Protein AF-A0A3D2S5M0-F1 (afdb_monomer)

Mean predicted aligned error: 8.12 Å

Foldseek 3Di:
DVVVLVVCVVCVVVVLVCLVVQHALCRVCVVSVHHSVVSVVSCVVVVVVVVCVVVVRDHDSDPPPPPPPD

Radius of gyration: 12.71 Å; Cα contacts (8 Å, |Δi|>4): 49; chains: 1; bounding box: 37×33×24 Å

pLDDT: mean 75.65, std 12.67, range [46.22, 87.75]

Structure (mmCIF, N/CA/C/O backbone):
data_AF-A0A3D2S5M0-F1
#
_entry.id   AF-A0A3D2S5M0-F1
#
loop_
_atom_site.group_PDB
_atom_site.id
_atom_site.type_symbol
_atom_site.label_atom_id
_atom_site.label_alt_id
_atom_site.label_comp_id
_atom_site.label_asym_id
_atom_site.label_entity_id
_atom_site.label_seq_id
_atom_site.pdbx_PDB_ins_code
_atom_site.Cartn_x
_atom_site.Cartn_y
_atom_site.Cartn_z
_atom_site.occupancy
_atom_site.B_iso_or_equiv
_atom_site.auth_seq_id
_atom_site.auth_comp_id
_atom_site.auth_asym_id
_atom_site.auth_atom_id
_atom_site.pdbx_PDB_model_num
ATOM 1 N N . MET A 1 1 ? -11.531 -1.390 13.598 1.00 50.91 1 MET A N 1
ATOM 2 C CA . MET A 1 1 ? -10.497 -1.557 12.553 1.00 50.91 1 MET A CA 1
ATOM 3 C C . MET A 1 1 ? -10.907 -2.516 11.427 1.00 50.91 1 MET A C 1
ATOM 5 O O . MET A 1 1 ? -10.297 -2.474 10.374 1.00 50.91 1 MET A O 1
ATOM 9 N N . GLU A 1 2 ? -11.968 -3.323 11.565 1.00 51.94 2 GLU A N 1
ATOM 10 C CA . GLU A 1 2 ? -12.387 -4.272 10.509 1.00 51.94 2 GLU A CA 1
ATOM 11 C C . GLU A 1 2 ? -12.916 -3.609 9.218 1.00 51.94 2 GLU A C 1
ATOM 13 O O . GLU A 1 2 ? -12.609 -4.050 8.115 1.00 51.94 2 GLU A O 1
ATOM 18 N N . LYS A 1 3 ? -13.661 -2.496 9.329 1.00 57.41 3 LYS A N 1
ATOM 19 C CA . LYS A 1 3 ? -14.260 -1.810 8.164 1.00 57.41 3 LYS A CA 1
ATOM 20 C C . LYS A 1 3 ? -13.237 -1.174 7.213 1.00 57.41 3 LYS A C 1
ATOM 22 O O . LYS A 1 3 ? -13.537 -1.026 6.031 1.00 57.41 3 LYS A O 1
ATOM 27 N N . THR A 1 4 ? -12.071 -0.768 7.714 1.00 60.16 4 THR A N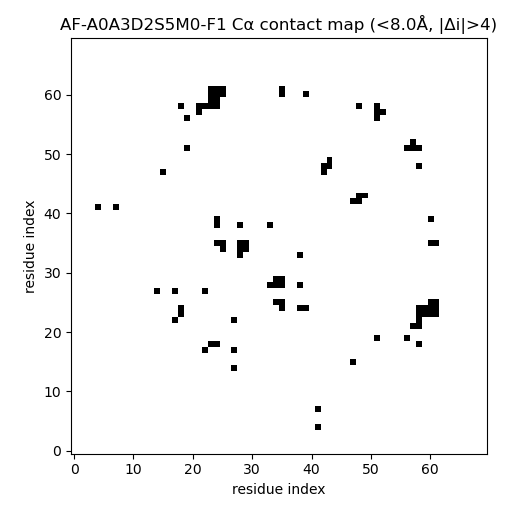 1
ATOM 28 C CA . THR A 1 4 ? -11.009 -0.151 6.903 1.00 60.16 4 THR A CA 1
ATOM 29 C C . THR A 1 4 ? -10.200 -1.209 6.156 1.00 60.16 4 THR A C 1
ATOM 31 O O . THR A 1 4 ? -9.945 -1.044 4.968 1.00 60.16 4 THR A O 1
ATOM 34 N N . LEU A 1 5 ? -9.911 -2.347 6.794 1.00 60.03 5 LEU A N 1
ATOM 35 C CA . LEU A 1 5 ? -9.229 -3.490 6.173 1.00 60.03 5 LEU A CA 1
ATOM 36 C C . LEU A 1 5 ? -10.002 -4.086 4.986 1.00 60.03 5 LEU A C 1
ATOM 38 O O . LEU A 1 5 ? -9.412 -4.304 3.933 1.00 60.03 5 LEU A O 1
ATOM 42 N N . VAL A 1 6 ? -11.321 -4.279 5.110 1.00 62.31 6 VAL A N 1
ATOM 43 C CA . VAL A 1 6 ? -12.157 -4.823 4.015 1.00 62.31 6 VAL A CA 1
ATOM 44 C C . VAL A 1 6 ? -12.159 -3.901 2.786 1.00 62.31 6 VAL A C 1
ATOM 46 O O . VAL A 1 6 ? -12.130 -4.365 1.643 1.00 62.31 6 VAL A O 1
ATOM 49 N N . LYS A 1 7 ? -12.148 -2.580 3.002 1.00 68.44 7 LYS A N 1
ATOM 50 C CA . LYS A 1 7 ? -12.063 -1.603 1.908 1.00 68.44 7 LYS A CA 1
ATOM 51 C C . LYS A 1 7 ? -10.661 -1.520 1.300 1.00 68.44 7 LYS A C 1
ATOM 53 O O . LYS A 1 7 ? -10.549 -1.352 0.090 1.00 68.44 7 LYS A O 1
ATOM 58 N N . LEU A 1 8 ? -9.604 -1.648 2.104 1.00 74.00 8 LEU A N 1
ATOM 59 C CA . LEU A 1 8 ? -8.225 -1.700 1.606 1.00 74.00 8 LEU A CA 1
ATOM 60 C C . LEU A 1 8 ? -7.989 -2.937 0.739 1.00 74.00 8 LEU A C 1
ATOM 62 O O . LEU A 1 8 ? -7.363 -2.820 -0.311 1.00 74.00 8 LEU A O 1
ATOM 66 N N . ASP A 1 9 ? -8.569 -4.079 1.112 1.00 75.56 9 ASP A N 1
ATOM 67 C CA . ASP A 1 9 ? -8.487 -5.297 0.306 1.00 75.56 9 ASP A CA 1
ATOM 68 C C . ASP A 1 9 ? -9.230 -5.171 -1.030 1.00 75.56 9 ASP A C 1
ATOM 70 O O . ASP A 1 9 ? -8.712 -5.563 -2.074 1.00 75.56 9 ASP A O 1
ATOM 74 N N . SER A 1 10 ? -10.379 -4.488 -1.030 1.00 79.44 10 SER A N 1
ATOM 75 C CA . SER A 1 10 ? -11.105 -4.146 -2.264 1.00 79.44 10 SER A CA 1
ATOM 76 C C . SER A 1 10 ? -10.308 -3.205 -3.182 1.00 79.44 10 SER A C 1
ATOM 78 O O . SER A 1 10 ? -10.453 -3.255 -4.399 1.00 79.44 10 SER A O 1
ATOM 80 N N . ASN A 1 11 ? -9.432 -2.371 -2.611 1.00 81.06 11 ASN A N 1
ATOM 81 C CA . ASN A 1 11 ? -8.570 -1.432 -3.336 1.00 81.06 11 ASN A CA 1
ATOM 82 C C . ASN A 1 11 ? -7.149 -1.971 -3.576 1.00 81.06 11 ASN A C 1
ATOM 84 O O . ASN A 1 11 ? -6.272 -1.226 -4.022 1.00 81.06 11 ASN A O 1
ATOM 88 N N . ARG A 1 12 ? -6.892 -3.252 -3.290 1.00 83.81 12 ARG A N 1
ATOM 89 C CA . ARG A 1 12 ? -5.550 -3.844 -3.323 1.00 83.81 12 ARG A CA 1
ATOM 90 C C . ARG A 1 12 ? -4.865 -3.694 -4.679 1.00 83.81 12 ARG A C 1
ATOM 92 O O . ARG A 1 12 ? -3.696 -3.314 -4.737 1.00 83.81 12 ARG A O 1
ATOM 99 N N . GLU A 1 13 ? -5.578 -3.974 -5.767 1.00 84.50 13 GLU A N 1
ATOM 100 C CA . GLU A 1 13 ? -5.036 -3.822 -7.122 1.00 84.50 13 GLU A CA 1
ATOM 101 C C . GLU A 1 13 ? -4.745 -2.358 -7.452 1.00 84.50 13 GLU A C 1
ATOM 103 O O . GLU A 1 13 ? -3.664 -2.051 -7.952 1.00 84.50 13 GLU A O 1
ATOM 108 N N . THR A 1 14 ? -5.648 -1.446 -7.087 1.00 85.56 14 THR A N 1
ATOM 109 C CA . THR A 1 14 ? -5.468 0.001 -7.263 1.00 85.56 14 THR A CA 1
ATOM 110 C C . THR A 1 14 ? -4.210 0.498 -6.554 1.00 85.56 14 THR A C 1
ATOM 112 O O . THR A 1 14 ? -3.394 1.183 -7.167 1.00 85.56 14 THR A O 1
ATOM 115 N N . ILE A 1 15 ? -3.986 0.082 -5.302 1.00 84.69 15 ILE A N 1
ATOM 116 C CA . ILE A 1 15 ? -2.783 0.4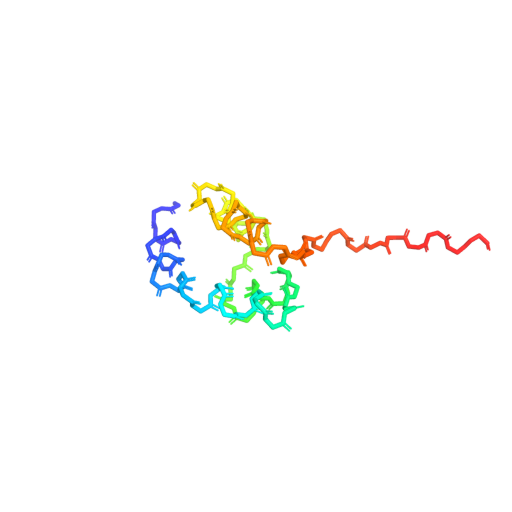31 -4.530 1.00 84.69 15 ILE A CA 1
ATOM 117 C C . ILE A 1 15 ? -1.522 -0.074 -5.245 1.00 84.69 15 ILE A C 1
ATOM 119 O O . ILE A 1 15 ? -0.554 0.671 -5.399 1.00 84.69 15 ILE A O 1
ATOM 123 N N . ILE A 1 16 ? -1.525 -1.319 -5.732 1.00 85.12 16 ILE A N 1
ATOM 124 C CA . ILE A 1 16 ? -0.388 -1.894 -6.470 1.00 85.12 16 ILE A CA 1
ATOM 125 C C . ILE A 1 16 ? -0.115 -1.110 -7.760 1.00 85.12 16 ILE A C 1
ATOM 127 O O . ILE A 1 16 ? 1.046 -0.846 -8.083 1.00 85.12 16 ILE A O 1
ATOM 131 N N . VAL A 1 17 ? -1.162 -0.737 -8.497 1.00 85.62 17 VAL A N 1
ATOM 132 C CA . VAL A 1 17 ? -1.060 0.039 -9.737 1.00 85.62 17 VAL A CA 1
ATOM 133 C C . VAL A 1 17 ? -0.503 1.432 -9.452 1.00 85.62 17 VAL A C 1
ATOM 135 O O . VAL A 1 17 ? 0.479 1.826 -10.077 1.00 85.62 17 VAL A O 1
ATOM 138 N N . MET A 1 18 ? -1.044 2.155 -8.474 1.00 84.81 18 MET A N 1
ATOM 139 C CA . MET A 1 18 ? -0.550 3.486 -8.107 1.00 84.81 18 MET A CA 1
ATOM 140 C C . MET A 1 18 ? 0.917 3.445 -7.653 1.00 84.81 18 MET A C 1
ATOM 142 O O . MET A 1 18 ? 1.731 4.260 -8.089 1.00 84.81 18 MET A O 1
ATOM 146 N N . MET A 1 19 ? 1.304 2.436 -6.867 1.00 81.50 19 MET A N 1
ATOM 147 C CA . MET A 1 19 ? 2.700 2.241 -6.462 1.00 81.50 19 MET A CA 1
ATOM 148 C C . MET A 1 19 ? 3.625 1.886 -7.622 1.00 81.50 19 MET A C 1
ATOM 150 O O . MET A 1 19 ? 4.772 2.333 -7.652 1.00 81.50 19 MET A O 1
ATOM 154 N N . ARG A 1 20 ? 3.144 1.105 -8.596 1.00 81.75 20 ARG A N 1
ATOM 155 C CA . ARG A 1 20 ? 3.898 0.781 -9.815 1.00 81.75 20 ARG A CA 1
ATOM 156 C C . ARG A 1 20 ? 4.293 2.036 -10.580 1.00 81.75 20 ARG A C 1
ATOM 158 O O . ARG A 1 20 ? 5.409 2.107 -11.088 1.00 81.75 20 ARG A O 1
ATOM 165 N N . TYR A 1 21 ? 3.388 3.004 -10.667 1.00 81.12 21 TYR A N 1
ATOM 166 C CA . TYR A 1 21 ? 3.633 4.267 -11.358 1.00 81.12 21 TYR A CA 1
ATOM 167 C C . TYR A 1 21 ? 4.471 5.257 -10.535 1.00 81.12 21 TYR A C 1
ATOM 169 O O . TYR A 1 21 ? 4.673 6.392 -10.956 1.00 81.12 21 TYR A O 1
ATOM 177 N N . GLY A 1 22 ? 5.020 4.823 -9.395 1.00 69.75 22 GLY A N 1
ATOM 178 C CA . GLY A 1 22 ? 5.874 5.646 -8.546 1.00 69.75 22 GLY A CA 1
ATOM 179 C C . GLY A 1 22 ? 5.100 6.556 -7.596 1.00 69.75 22 GLY A C 1
ATOM 180 O O . GLY A 1 22 ? 5.701 7.479 -7.045 1.00 69.75 22 GLY A O 1
ATOM 181 N N . GLY A 1 23 ? 3.804 6.293 -7.392 1.00 76.88 23 GLY A N 1
ATOM 182 C CA . GLY A 1 23 ? 2.990 6.981 -6.398 1.00 76.88 23 GLY A CA 1
ATOM 183 C C . GLY A 1 23 ? 3.602 6.846 -5.005 1.00 76.88 23 GLY A C 1
ATOM 184 O O . GLY A 1 23 ? 4.009 5.757 -4.582 1.00 76.88 23 GLY A O 1
ATOM 185 N N . ALA A 1 24 ? 3.709 7.971 -4.308 1.00 81.88 24 ALA A N 1
ATOM 186 C CA . ALA A 1 24 ? 4.157 7.994 -2.927 1.00 81.88 24 ALA A CA 1
ATOM 187 C C . ALA A 1 24 ? 3.013 7.532 -2.005 1.00 81.88 24 ALA A C 1
ATOM 189 O O . ALA A 1 24 ? 1.838 7.720 -2.321 1.00 81.88 24 ALA A O 1
ATOM 190 N N . VAL A 1 25 ? 3.339 6.867 -0.892 1.00 82.31 25 VAL A N 1
ATOM 191 C CA . VAL A 1 25 ? 2.306 6.252 -0.034 1.00 82.31 25 VAL A CA 1
ATOM 192 C C . VAL A 1 25 ? 1.400 7.298 0.602 1.00 82.31 25 VAL A C 1
ATOM 194 O O . VAL A 1 25 ? 0.213 7.046 0.755 1.00 82.31 25 VAL A O 1
ATOM 197 N N . ASP A 1 26 ? 1.935 8.474 0.912 1.00 82.31 26 ASP A N 1
ATOM 198 C CA . ASP A 1 26 ? 1.181 9.632 1.388 1.00 82.31 26 ASP A CA 1
ATOM 199 C C . ASP A 1 26 ? 0.135 10.095 0.365 1.00 82.31 26 ASP A C 1
ATOM 201 O O . ASP A 1 26 ? -1.023 10.280 0.727 1.00 82.31 26 ASP A O 1
ATOM 205 N N . GLN A 1 27 ? 0.503 10.185 -0.916 1.00 83.38 27 GLN A N 1
ATOM 206 C CA . GLN A 1 27 ? -0.425 10.573 -1.982 1.00 83.38 27 GLN A CA 1
ATOM 207 C C . GLN A 1 27 ? -1.533 9.531 -2.185 1.00 83.38 27 GLN A C 1
ATOM 209 O O . GLN A 1 27 ? -2.702 9.880 -2.308 1.00 83.38 27 GLN A O 1
ATOM 214 N N . ILE A 1 28 ? -1.173 8.244 -2.184 1.00 84.69 28 ILE A N 1
ATOM 215 C CA . ILE A 1 28 ? -2.138 7.144 -2.333 1.00 84.69 28 ILE A CA 1
ATOM 216 C C . ILE A 1 28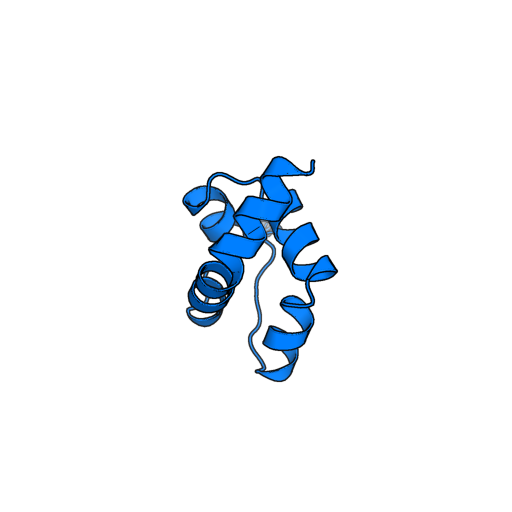 ? -3.083 7.096 -1.128 1.00 84.69 28 ILE A C 1
ATOM 218 O O . ILE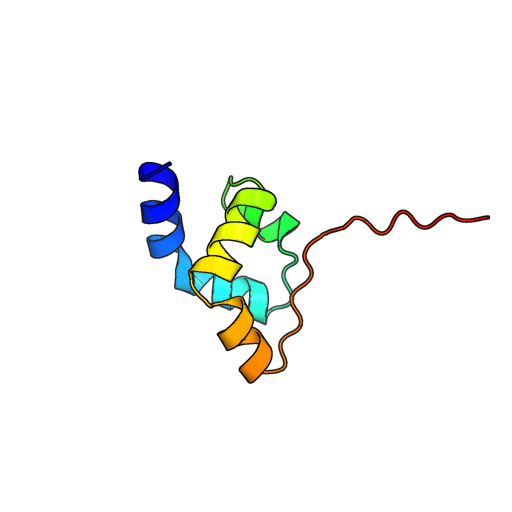 A 1 28 ? -4.274 6.834 -1.279 1.00 84.69 28 ILE A O 1
ATOM 222 N N . ALA A 1 29 ? -2.564 7.347 0.074 1.00 84.94 29 ALA A N 1
ATOM 223 C CA . ALA A 1 29 ? -3.371 7.414 1.281 1.00 84.94 29 ALA A CA 1
ATOM 224 C C . ALA A 1 29 ? -4.370 8.578 1.212 1.00 84.94 29 ALA A C 1
ATOM 226 O O . ALA A 1 29 ? -5.550 8.359 1.469 1.00 84.94 29 ALA A O 1
ATOM 227 N N . GLU A 1 30 ? -3.933 9.768 0.790 1.00 84.69 30 GLU A N 1
ATOM 228 C CA . GLU A 1 30 ? -4.804 10.936 0.603 1.00 84.69 30 GLU A CA 1
ATOM 229 C C . GLU A 1 30 ? -5.903 10.675 -0.439 1.00 84.69 30 GLU A C 1
ATOM 231 O O . GLU A 1 30 ? -7.078 10.912 -0.164 1.00 84.69 30 GLU A O 1
ATOM 236 N N . GLU A 1 31 ? -5.548 10.102 -1.592 1.00 84.44 31 GLU A N 1
ATOM 237 C CA . GLU A 1 31 ? -6.490 9.793 -2.676 1.00 84.44 31 GLU A CA 1
ATOM 238 C C . GLU A 1 31 ? -7.539 8.749 -2.263 1.00 84.44 31 GLU A C 1
ATOM 240 O O . GLU A 1 31 ? -8.706 8.831 -2.649 1.00 84.44 31 GLU A O 1
ATOM 245 N N . LEU A 1 32 ? -7.145 7.784 -1.432 1.00 83.12 32 LEU A N 1
ATOM 246 C CA . LEU A 1 32 ? -8.033 6.743 -0.916 1.00 83.12 32 LEU A CA 1
ATOM 247 C C . LEU A 1 32 ? -8.735 7.130 0.401 1.00 83.12 32 LEU A C 1
ATOM 249 O O . LEU A 1 32 ? -9.570 6.363 0.888 1.00 83.12 32 LEU A O 1
ATOM 253 N N . GLY A 1 33 ? -8.424 8.297 0.973 1.00 84.31 33 GLY A N 1
ATOM 254 C CA . GLY A 1 33 ? -8.995 8.787 2.229 1.00 84.31 33 GLY A CA 1
ATOM 255 C C . GLY A 1 33 ? -8.541 8.026 3.481 1.00 84.31 33 GLY A C 1
ATOM 256 O O . GLY A 1 33 ? -9.296 7.947 4.451 1.00 84.31 33 GLY A O 1
ATOM 257 N N . TYR A 1 34 ? -7.338 7.448 3.465 1.00 84.31 34 TYR A N 1
ATOM 258 C CA . TYR A 1 34 ? -6.724 6.755 4.602 1.00 84.31 34 TYR A CA 1
ATOM 259 C C . TYR A 1 34 ? -5.573 7.559 5.198 1.00 84.31 34 TYR A C 1
ATOM 261 O O . TYR A 1 34 ? -5.005 8.448 4.564 1.00 84.31 34 TYR A O 1
ATOM 269 N N . SER A 1 35 ? -5.175 7.212 6.420 1.00 85.69 35 SER A N 1
ATOM 270 C CA . SER A 1 35 ? -3.898 7.687 6.939 1.00 85.69 35 SER A CA 1
ATOM 271 C C . SER A 1 35 ? -2.731 6.954 6.268 1.00 85.69 35 SER A C 1
ATOM 273 O O . SER A 1 35 ? -2.812 5.764 5.950 1.00 85.69 35 SER A O 1
ATOM 275 N N . GLU A 1 36 ? -1.603 7.648 6.095 1.00 85.12 36 GLU A N 1
ATOM 276 C CA . GLU A 1 36 ? -0.371 7.027 5.590 1.00 85.12 36 GLU A CA 1
ATOM 277 C C . GLU A 1 36 ? 0.022 5.814 6.448 1.00 85.12 36 GLU A C 1
ATOM 279 O O . GLU A 1 36 ? 0.430 4.783 5.921 1.00 85.12 36 GLU A O 1
ATOM 284 N N . GLN A 1 37 ? -0.141 5.910 7.772 1.00 85.62 37 GLN A N 1
ATOM 285 C CA . GLN A 1 37 ? 0.216 4.840 8.704 1.00 85.62 37 GLN A CA 1
ATOM 286 C C . GLN A 1 37 ? -0.626 3.579 8.496 1.00 85.62 37 GLN A C 1
ATOM 288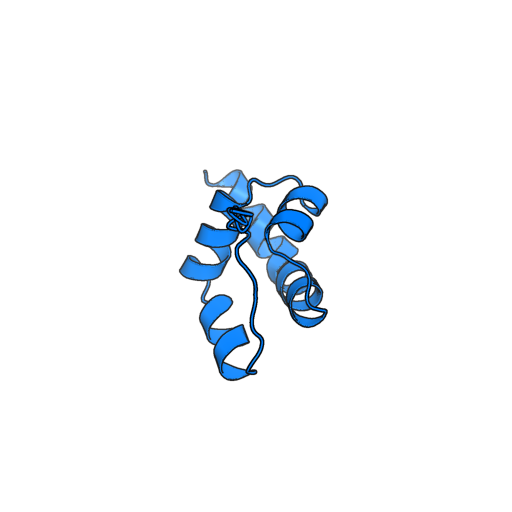 O O . GLN A 1 37 ? -0.051 2.495 8.398 1.00 85.62 37 GLN A O 1
ATOM 293 N N . GLU A 1 38 ? -1.949 3.714 8.366 1.00 86.00 38 GLU A N 1
ATOM 294 C CA . GLU A 1 38 ? -2.836 2.579 8.080 1.00 86.00 38 GLU A CA 1
ATOM 295 C C . GLU A 1 38 ? -2.491 1.930 6.740 1.00 86.00 38 GLU A C 1
ATOM 297 O O . GLU A 1 38 ? -2.434 0.704 6.634 1.00 86.00 38 GLU A O 1
ATOM 302 N N . LEU A 1 39 ? -2.201 2.740 5.717 1.00 85.44 39 LEU A N 1
ATOM 303 C CA . LEU A 1 39 ? -1.827 2.220 4.409 1.00 85.44 39 LEU A CA 1
ATOM 304 C C . LEU A 1 39 ? -0.473 1.493 4.466 1.00 85.44 39 LEU A C 1
ATOM 306 O O . LEU A 1 39 ? -0.347 0.394 3.928 1.00 85.44 39 LEU A O 1
ATOM 310 N N . VAL A 1 40 ? 0.523 2.044 5.168 1.00 86.06 40 VAL A N 1
ATOM 311 C CA . VAL A 1 40 ? 1.827 1.396 5.411 1.00 86.06 40 VAL A CA 1
ATOM 312 C C . VAL A 1 40 ? 1.661 0.068 6.143 1.00 86.06 40 VAL A C 1
ATOM 314 O O . VAL A 1 40 ? 2.295 -0.925 5.772 1.00 86.06 40 VAL A O 1
ATOM 317 N N . GLU A 1 41 ? 0.834 0.031 7.182 1.00 87.75 41 GLU A N 1
ATOM 318 C CA . GLU A 1 41 ? 0.558 -1.186 7.938 1.00 87.75 41 GLU A CA 1
ATOM 319 C C . GLU A 1 41 ? -0.128 -2.239 7.063 1.00 87.75 41 GLU A C 1
ATOM 321 O O . GLU A 1 41 ? 0.279 -3.405 7.061 1.00 87.75 41 GLU A O 1
ATOM 326 N N . TYR A 1 42 ? -1.086 -1.826 6.233 1.00 87.12 42 TYR A N 1
ATOM 327 C CA . TYR A 1 42 ? -1.734 -2.693 5.256 1.00 87.12 42 TYR A CA 1
ATOM 328 C C . TYR A 1 42 ? -0.750 -3.253 4.223 1.00 87.12 42 TYR A C 1
ATOM 330 O O . TYR A 1 42 ? -0.727 -4.457 3.984 1.00 87.12 42 TYR A O 1
ATOM 338 N N . ILE A 1 43 ? 0.121 -2.426 3.643 1.00 84.88 43 ILE A N 1
ATOM 339 C CA . ILE A 1 43 ? 1.124 -2.863 2.655 1.00 84.88 43 ILE A CA 1
ATOM 340 C C . ILE A 1 43 ? 2.064 -3.918 3.250 1.00 84.88 43 ILE A C 1
ATOM 342 O O . ILE A 1 43 ? 2.415 -4.894 2.574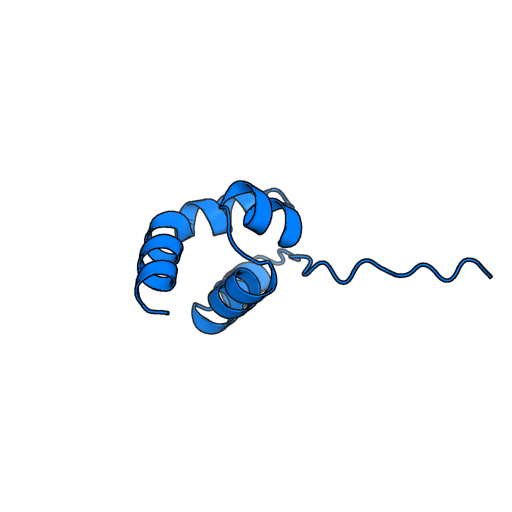 1.00 84.88 43 ILE A O 1
ATOM 346 N N . LYS A 1 44 ? 2.477 -3.724 4.509 1.00 85.44 44 LYS A N 1
ATOM 347 C CA . LYS A 1 44 ? 3.363 -4.645 5.231 1.00 85.44 44 LYS A CA 1
ATOM 348 C C . LYS A 1 44 ? 2.657 -5.948 5.595 1.00 85.44 44 LYS A C 1
ATOM 350 O O . LYS A 1 44 ? 3.196 -7.016 5.306 1.00 85.44 44 LYS A O 1
ATOM 355 N N . SER A 1 45 ? 1.470 -5.866 6.196 1.00 86.75 45 SER A N 1
ATOM 356 C CA . SER A 1 45 ? 0.680 -7.037 6.608 1.00 86.75 45 SER A CA 1
ATOM 357 C C . SER A 1 45 ? 0.219 -7.871 5.409 1.00 86.75 45 SER A C 1
ATOM 359 O O . SER A 1 45 ? 0.328 -9.094 5.434 1.00 86.75 45 SER A O 1
ATOM 361 N N . SER A 1 46 ? -0.166 -7.218 4.311 1.00 84.62 46 SER A N 1
ATOM 362 C CA . SER A 1 46 ? -0.637 -7.860 3.074 1.00 84.62 46 SER A CA 1
ATOM 363 C C . SER A 1 46 ? 0.488 -8.373 2.169 1.00 84.62 46 SER A C 1
ATOM 365 O O . SER A 1 46 ? 0.232 -8.961 1.116 1.00 84.62 46 SER A O 1
ATOM 367 N N . GLY A 1 47 ? 1.753 -8.121 2.526 1.00 85.88 47 GLY A N 1
ATOM 368 C CA . GLY A 1 47 ? 2.918 -8.557 1.752 1.00 85.88 47 GLY A CA 1
ATOM 369 C C . GLY A 1 47 ? 3.095 -7.853 0.401 1.00 85.88 47 GLY A C 1
ATOM 370 O O . GLY A 1 47 ? 3.887 -8.319 -0.422 1.00 85.88 47 GLY A O 1
ATOM 371 N N . ILE A 1 48 ? 2.404 -6.732 0.174 1.00 85.69 48 ILE A N 1
ATOM 372 C CA . ILE A 1 48 ? 2.544 -5.915 -1.040 1.00 85.69 48 ILE A CA 1
ATOM 373 C C . ILE A 1 48 ? 3.977 -5.383 -1.137 1.00 85.69 48 ILE A C 1
ATOM 375 O O . ILE A 1 48 ? 4.585 -5.487 -2.196 1.00 85.69 48 ILE A O 1
ATOM 379 N N . ASP A 1 49 ? 4.570 -4.942 -0.022 1.00 83.25 49 ASP A N 1
ATOM 380 C CA . ASP A 1 49 ? 5.988 -4.548 0.051 1.00 83.25 49 ASP A CA 1
ATOM 381 C C . ASP A 1 49 ? 6.924 -5.621 -0.541 1.00 83.25 49 ASP A C 1
ATOM 383 O O . ASP A 1 49 ? 7.770 -5.337 -1.391 1.00 83.25 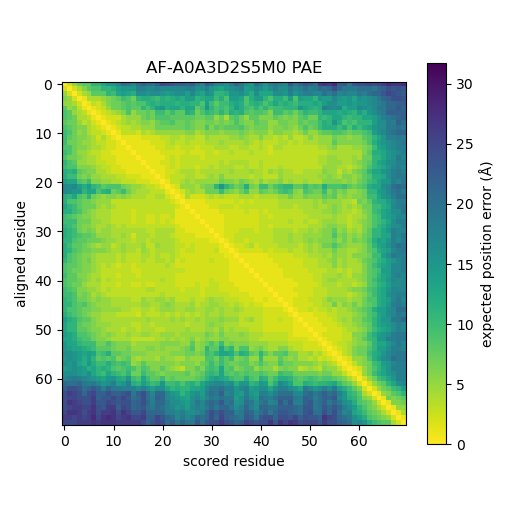49 ASP A O 1
ATOM 387 N N . LYS A 1 50 ? 6.706 -6.891 -0.179 1.00 84.31 50 LYS A N 1
ATOM 388 C CA . LYS A 1 50 ? 7.495 -8.021 -0.693 1.00 84.31 50 LYS A CA 1
ATOM 389 C C . LYS A 1 50 ? 7.264 -8.241 -2.188 1.00 84.31 50 LYS A C 1
ATOM 391 O O . LYS A 1 50 ? 8.201 -8.574 -2.912 1.00 84.31 50 LYS A O 1
ATOM 396 N N . GLN A 1 51 ? 6.030 -8.073 -2.664 1.00 84.38 51 GLN A N 1
ATOM 397 C CA . GLN A 1 51 ? 5.694 -8.178 -4.086 1.00 84.38 51 GLN A CA 1
ATOM 398 C C . GLN A 1 51 ? 6.348 -7.063 -4.914 1.00 84.38 51 GLN A C 1
ATOM 400 O O . GLN A 1 51 ? 6.849 -7.333 -6.006 1.00 84.38 51 GLN A O 1
ATOM 405 N N . LEU A 1 52 ? 6.382 -5.840 -4.390 1.00 79.94 52 LEU A N 1
ATOM 406 C CA . LEU A 1 52 ? 7.042 -4.690 -5.008 1.00 79.94 52 LEU A CA 1
ATOM 407 C C . LEU A 1 52 ? 8.562 -4.876 -5.034 1.00 79.94 52 LEU A C 1
ATOM 409 O O . LEU A 1 52 ? 9.181 -4.713 -6.083 1.00 79.94 52 LEU A O 1
ATOM 413 N N . SER A 1 53 ? 9.146 -5.315 -3.916 1.00 79.50 53 SER A N 1
ATOM 414 C CA . SER A 1 53 ? 10.577 -5.609 -3.790 1.00 79.50 53 SER A CA 1
ATOM 415 C C . SER A 1 53 ? 11.041 -6.672 -4.793 1.00 79.50 53 SER A C 1
ATOM 417 O O . SER A 1 53 ? 12.029 -6.467 -5.496 1.00 79.50 53 SER A O 1
ATOM 419 N N . ARG A 1 54 ? 10.268 -7.755 -4.978 1.00 82.50 54 ARG A N 1
ATOM 420 C CA . ARG A 1 54 ? 10.524 -8.772 -6.023 1.00 82.50 54 ARG A CA 1
ATOM 421 C C . ARG A 1 54 ? 10.513 -8.210 -7.446 1.00 82.50 54 ARG A C 1
ATOM 423 O O . ARG A 1 54 ? 11.135 -8.789 -8.328 1.00 82.50 54 ARG A O 1
ATOM 430 N N . ARG A 1 55 ? 9.792 -7.112 -7.681 1.00 78.56 55 ARG A N 1
ATOM 431 C CA . ARG A 1 55 ? 9.722 -6.415 -8.975 1.00 78.56 55 ARG A CA 1
ATOM 432 C C . ARG A 1 55 ? 10.711 -5.249 -9.066 1.00 78.56 55 ARG A C 1
ATOM 434 O O . ARG A 1 55 ? 10.643 -4.475 -10.016 1.00 78.56 55 ARG A O 1
ATOM 441 N N . SER A 1 56 ? 11.617 -5.115 -8.094 1.00 77.00 56 SER A N 1
ATOM 442 C CA . SER A 1 56 ? 12.555 -3.994 -7.962 1.00 77.00 56 SER A CA 1
ATOM 443 C C . SER A 1 56 ? 11.869 -2.623 -7.882 1.00 77.00 56 SER A C 1
ATOM 445 O O . SER A 1 56 ? 12.480 -1.598 -8.187 1.00 77.00 56 SER A O 1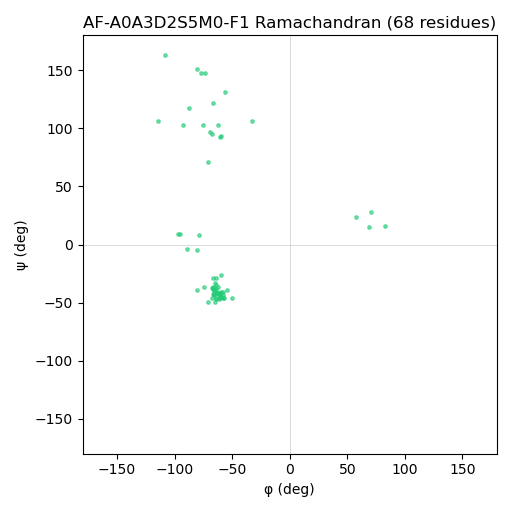
ATOM 447 N N . TRP A 1 57 ? 10.600 -2.577 -7.465 1.00 78.12 57 TRP A N 1
ATOM 448 C CA . TRP A 1 57 ? 9.851 -1.334 -7.300 1.00 78.12 57 TRP A CA 1
ATOM 449 C C . TRP A 1 57 ? 10.096 -0.777 -5.905 1.00 78.12 57 TRP A C 1
ATOM 451 O O . TRP A 1 57 ? 9.779 -1.400 -4.893 1.00 78.12 57 TRP A O 1
ATOM 461 N N . LYS A 1 58 ? 10.684 0.417 -5.860 1.00 70.81 58 LYS A N 1
ATOM 462 C CA . LYS A 1 58 ? 10.949 1.133 -4.615 1.00 70.81 58 LYS A CA 1
ATOM 463 C C . LYS A 1 58 ? 9.774 2.057 -4.330 1.00 70.81 58 LYS A C 1
ATOM 465 O O . LYS A 1 58 ? 9.661 3.112 -4.946 1.00 70.81 58 LYS A O 1
ATOM 470 N N . TRP A 1 59 ? 8.916 1.663 -3.399 1.00 73.19 59 TRP A N 1
ATOM 471 C CA . TRP A 1 59 ? 7.904 2.554 -2.845 1.00 73.19 59 TRP A CA 1
ATOM 472 C C . TRP A 1 59 ? 8.542 3.453 -1.780 1.00 73.19 59 TRP A C 1
ATOM 474 O O . TRP A 1 59 ? 9.540 3.092 -1.149 1.00 73.19 59 TRP A O 1
ATOM 484 N N . LYS A 1 60 ? 8.003 4.658 -1.606 1.00 69.44 60 LYS A N 1
ATOM 485 C CA . LYS A 1 60 ? 8.490 5.626 -0.620 1.00 69.44 60 LYS A CA 1
ATOM 486 C C . LYS A 1 60 ? 7.398 5.836 0.419 1.00 69.44 60 LYS A C 1
ATOM 488 O O . LYS A 1 60 ? 6.400 6.481 0.122 1.00 69.44 60 LYS A O 1
ATOM 493 N N . ALA A 1 61 ? 7.598 5.289 1.619 1.00 66.88 61 ALA A N 1
ATOM 494 C CA . ALA A 1 61 ? 6.894 5.778 2.799 1.00 66.88 61 ALA A CA 1
ATOM 495 C C . ALA A 1 61 ? 7.404 7.198 3.055 1.00 66.88 61 ALA A C 1
ATOM 497 O O . ALA A 1 61 ? 8.619 7.408 3.178 1.00 66.88 61 ALA A O 1
ATOM 498 N N . GLY A 1 62 ? 6.507 8.169 3.056 1.00 59.88 62 GLY A N 1
ATOM 499 C CA . GLY A 1 62 ? 6.801 9.578 3.193 1.00 59.88 62 GLY A CA 1
ATOM 500 C C . GLY A 1 62 ? 7.255 9.921 4.606 1.00 59.88 62 GLY A C 1
ATOM 501 O O . GLY A 1 62 ? 6.625 10.708 5.298 1.00 59.88 62 GLY A O 1
ATOM 502 N N . LYS A 1 63 ? 8.458 9.502 5.014 1.00 50.91 63 LYS A N 1
ATOM 503 C CA . LYS A 1 63 ? 9.222 10.405 5.878 1.00 50.91 63 LYS A CA 1
ATOM 504 C C . LYS A 1 63 ? 9.578 11.591 5.000 1.00 50.91 63 LYS A C 1
ATOM 506 O O . LYS A 1 63 ? 10.567 11.522 4.269 1.00 50.91 63 LYS A O 1
ATOM 511 N N . LYS A 1 64 ? 8.761 12.656 5.058 1.00 51.97 64 LYS A N 1
ATOM 512 C CA . LYS A 1 64 ? 9.163 14.026 4.709 1.00 51.97 64 LYS A CA 1
ATOM 513 C C . LYS A 1 64 ? 10.633 14.129 5.098 1.00 51.97 64 LYS A C 1
ATOM 515 O O . LYS A 1 64 ? 10.959 14.089 6.285 1.00 51.97 64 LYS A O 1
ATOM 520 N N . ARG A 1 65 ? 11.542 14.127 4.116 1.00 49.59 65 ARG A N 1
ATOM 521 C CA . ARG A 1 65 ? 12.949 14.397 4.401 1.00 49.59 65 ARG A CA 1
ATOM 522 C C . ARG A 1 65 ? 12.928 15.813 4.946 1.00 49.59 65 ARG A C 1
ATOM 524 O O . ARG A 1 65 ? 12.773 16.751 4.169 1.00 49.59 65 ARG A O 1
ATOM 531 N N . ILE A 1 66 ? 13.040 15.955 6.262 1.00 51.78 66 ILE A N 1
ATOM 532 C CA . ILE A 1 66 ? 13.474 17.201 6.869 1.00 51.78 66 ILE A CA 1
ATOM 533 C C . ILE A 1 66 ? 14.875 17.394 6.295 1.00 51.78 66 ILE A C 1
ATOM 535 O O . ILE A 1 66 ? 15.841 16.777 6.737 1.00 51.78 66 ILE A O 1
ATOM 539 N N . ARG A 1 67 ? 14.967 18.127 5.184 1.00 47.88 67 ARG A N 1
ATOM 540 C CA . ARG A 1 67 ? 16.238 18.650 4.715 1.00 47.88 67 ARG A CA 1
ATOM 541 C C . ARG A 1 67 ? 16.585 19.713 5.745 1.00 47.88 67 ARG A C 1
ATOM 543 O O . ARG A 1 67 ? 16.056 20.815 5.667 1.00 47.88 67 ARG A O 1
ATOM 550 N N . ASN A 1 68 ? 17.411 19.354 6.726 1.00 47.72 68 ASN A N 1
ATOM 551 C CA . ASN A 1 68 ? 18.210 20.351 7.422 1.00 47.72 68 ASN A CA 1
ATOM 552 C C . ASN A 1 68 ? 19.082 20.996 6.344 1.00 47.72 68 ASN A C 1
ATOM 554 O O . ASN A 1 68 ? 20.102 20.439 5.943 1.00 47.72 68 ASN A O 1
ATOM 558 N N . VAL A 1 69 ? 18.597 22.100 5.788 1.00 46.22 69 VAL A N 1
ATOM 559 C CA . VAL A 1 69 ? 19.441 23.051 5.081 1.00 46.22 69 VAL A CA 1
ATOM 560 C C . VAL A 1 69 ? 20.174 23.777 6.205 1.00 46.22 69 VAL A C 1
ATOM 562 O O . VAL A 1 69 ? 19.543 24.511 6.962 1.00 46.22 69 VAL A O 1
ATOM 565 N N . ILE A 1 70 ? 21.441 23.405 6.399 1.00 53.03 70 ILE A N 1
ATOM 566 C CA . ILE A 1 70 ? 22.393 24.109 7.268 1.00 53.03 70 ILE A CA 1
ATOM 567 C C . ILE A 1 70 ? 22.802 25.392 6.551 1.00 53.03 70 ILE A C 1
ATOM 569 O O . ILE A 1 70 ? 23.014 25.303 5.318 1.00 53.03 70 ILE A O 1
#

Nearest PDB structures (foldseek):
  1zlk-assembly1_B  TM=7.597E-01  e=1.005E+00  Mycobacterium tuberculosis
  3iuo-assembly1_B  TM=8.517E-01  e=4.320E+00  Porphyromonas gingivalis
  8har-assembly1_B  TM=6.119E-01  e=3.352E+00  Streptomyces sp. KO-3988
  8x6g-assembly1_H  TM=5.596E-01  e=5.226E+00  Staphylococcus aureus

Solvent-accessible surface area (backbone atoms only — not comparable to full-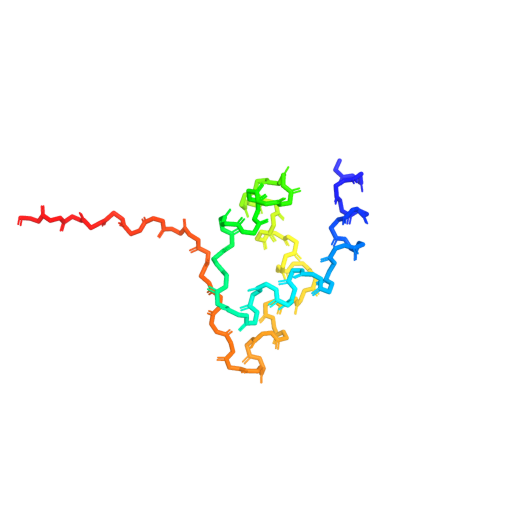atom values): 4212 Å² total; per-residue (Å²): 118,67,77,58,52,60,53,49,60,74,39,43,66,57,53,51,52,44,40,70,77,63,41,40,43,47,57,54,14,58,77,71,74,47,52,45,66,61,49,53,51,47,33,58,75,71,42,47,55,59,57,33,51,77,68,72,47,79,72,45,76,70,70,73,75,79,73,81,80,125

Secondary structure (DSSP, 8-state):
-HHHHHHHHHTHHHHHHHHHTT--HHHHHHHHT--HHHHHHHHHHTTHHHHHHHTT--------------

Sequence (70 aa):
MEKTLVKLDSNRETIIVMMRYGGAVDQIAEELGYSEQELVEYIKSSGIDKQLSRRSWKWKAGKKRIRNVI